Protein AF-A0A5J5PP49-F1 (afdb_monomer_lite)

Structure (mmCIF, N/CA/C/O backbone):
data_AF-A0A5J5PP49-F1
#
_entry.id   AF-A0A5J5PP49-F1
#
loop_
_atom_site.group_PDB
_atom_site.id
_atom_site.type_symbol
_atom_site.label_atom_id
_atom_site.label_alt_id
_atom_site.label_comp_id
_atom_site.label_asym_id
_atom_site.label_entity_id
_atom_site.label_seq_id
_atom_site.pdbx_PDB_ins_code
_atom_site.Cartn_x
_atom_site.Cartn_y
_atom_site.Cartn_z
_atom_site.occupancy
_atom_site.B_iso_or_equiv
_atom_site.auth_seq_id
_atom_site.auth_comp_id
_atom_site.auth_asym_id
_atom_site.auth_atom_id
_atom_site.pdbx_PDB_model_num
ATOM 1 N N . MET A 1 1 ? -26.532 -5.393 22.217 1.00 27.27 1 MET A N 1
ATOM 2 C CA . MET A 1 1 ? -26.581 -4.494 21.044 1.00 27.27 1 MET A CA 1
ATOM 3 C C . MET A 1 1 ? -25.338 -3.624 21.116 1.00 27.27 1 MET A C 1
ATOM 5 O O . MET A 1 1 ? -25.166 -2.950 22.123 1.00 27.27 1 MET A O 1
ATOM 9 N N . ALA A 1 2 ? -24.402 -3.751 20.174 1.00 39.81 2 ALA A N 1
ATOM 10 C CA . ALA A 1 2 ? -23.160 -2.981 20.224 1.00 39.81 2 ALA A CA 1
ATOM 11 C C . ALA A 1 2 ? -23.480 -1.508 19.939 1.00 39.81 2 ALA A C 1
ATOM 13 O O . ALA A 1 2 ? -24.004 -1.188 18.875 1.00 39.81 2 ALA A O 1
ATOM 14 N N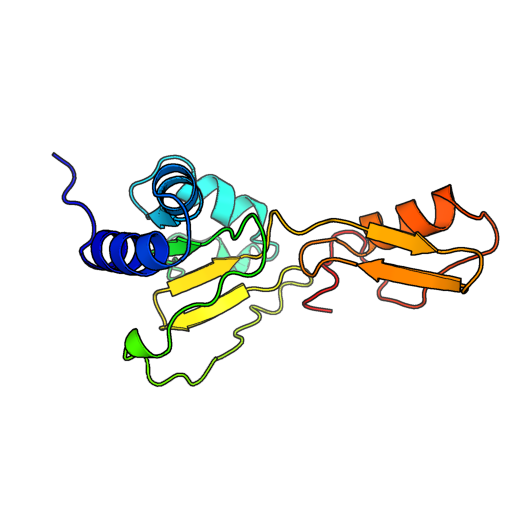 . VAL A 1 3 ? -23.222 -0.633 20.910 1.00 42.22 3 VAL A N 1
ATOM 15 C CA . VAL A 1 3 ? -23.378 0.815 20.748 1.00 42.22 3 VAL A CA 1
ATOM 16 C C . VAL A 1 3 ? -22.365 1.266 19.699 1.00 42.22 3 VAL A C 1
ATOM 18 O O . VAL A 1 3 ? -21.162 1.076 19.874 1.00 42.22 3 VAL A O 1
ATOM 21 N N . SER A 1 4 ? -22.852 1.807 18.583 1.00 57.97 4 SER A N 1
ATOM 22 C CA . SER A 1 4 ? -22.000 2.385 17.547 1.00 57.97 4 SER A CA 1
ATOM 23 C C . SER A 1 4 ? -21.238 3.575 18.123 1.00 57.97 4 SER A C 1
ATOM 25 O O . SER A 1 4 ? -21.850 4.466 18.709 1.00 57.97 4 SER A O 1
ATOM 27 N N . ASP A 1 5 ? -19.917 3.584 17.950 1.00 69.00 5 ASP A N 1
ATOM 28 C CA . ASP A 1 5 ? -19.042 4.659 18.419 1.00 69.00 5 ASP A CA 1
ATOM 29 C C . ASP A 1 5 ? -19.525 6.022 17.869 1.00 69.00 5 ASP A C 1
ATOM 31 O O . ASP A 1 5 ? -19.724 6.143 16.654 1.00 69.00 5 ASP A O 1
ATOM 35 N N . PRO A 1 6 ? -19.725 7.052 18.711 1.00 71.56 6 PRO A N 1
ATOM 36 C CA . PRO A 1 6 ? -20.174 8.371 18.255 1.00 71.56 6 PRO A CA 1
ATOM 37 C C . PRO A 1 6 ? -19.227 8.986 17.210 1.00 71.56 6 PRO A C 1
ATOM 39 O O . PRO A 1 6 ? -19.670 9.685 16.298 1.00 71.56 6 PRO A O 1
ATOM 42 N N . THR A 1 7 ? -17.935 8.654 17.267 1.00 69.56 7 THR A N 1
ATOM 43 C CA . THR A 1 7 ? -16.927 9.062 16.277 1.00 69.56 7 THR A CA 1
ATOM 44 C C . THR A 1 7 ? -17.174 8.403 14.920 1.00 69.56 7 THR A C 1
ATOM 46 O O . THR A 1 7 ? -16.987 9.033 13.880 1.00 69.56 7 THR A O 1
ATOM 49 N N . HIS A 1 8 ? -17.620 7.143 14.908 1.00 76.44 8 HIS A N 1
ATOM 50 C CA . HIS A 1 8 ? -17.940 6.419 13.676 1.00 76.44 8 HIS A CA 1
ATOM 51 C C . HIS A 1 8 ? -19.149 7.037 12.974 1.00 76.44 8 HIS A C 1
ATOM 53 O O . HIS A 1 8 ? -19.111 7.254 11.765 1.00 76.44 8 HIS A O 1
ATOM 59 N N . GLN A 1 9 ? -20.213 7.340 13.722 1.00 78.62 9 GLN A N 1
ATOM 60 C CA . GLN A 1 9 ? -21.411 7.969 13.159 1.00 78.62 9 GLN A CA 1
ATOM 61 C C . GLN A 1 9 ? -21.104 9.353 12.577 1.00 78.62 9 GLN A C 1
ATOM 63 O O . GLN A 1 9 ? -21.523 9.651 11.459 1.00 78.62 9 GLN A O 1
ATOM 68 N N . TYR A 1 10 ? -20.320 10.162 13.292 1.00 75.81 10 TYR A N 1
ATOM 69 C CA . TYR A 1 10 ? -19.930 11.493 12.832 1.00 75.81 10 TYR A CA 1
ATOM 70 C C . TYR A 1 10 ? -19.054 11.445 11.569 1.00 75.81 10 TYR A C 1
ATOM 72 O O . TYR A 1 10 ? -19.315 12.165 10.606 1.00 75.81 10 TYR A O 1
ATOM 80 N N . LEU A 1 11 ? -18.056 10.551 11.521 1.00 73.50 11 LEU A N 1
ATOM 81 C CA . LEU A 1 11 ? -17.226 10.357 10.324 1.00 73.50 11 LEU A CA 1
ATOM 82 C C . LEU A 1 11 ? -18.039 9.876 9.127 1.00 73.50 11 LEU A C 1
ATOM 84 O O . LEU A 1 11 ? -17.838 10.382 8.025 1.00 73.50 11 LEU A O 1
ATOM 88 N N . LEU A 1 12 ? -18.947 8.921 9.338 1.00 79.81 12 LEU A N 1
ATOM 89 C CA . LEU A 1 12 ? -19.825 8.434 8.283 1.00 79.81 12 LEU A CA 1
ATOM 90 C C . LEU A 1 12 ? -20.658 9.589 7.724 1.00 79.81 12 LEU A C 1
ATOM 92 O O . LEU A 1 12 ? -20.658 9.797 6.517 1.00 79.81 12 LEU A O 1
ATOM 96 N N . GLN A 1 13 ? -21.269 10.394 8.594 1.00 80.06 13 GLN A N 1
ATOM 97 C CA . GLN A 1 13 ? -22.050 11.560 8.187 1.00 80.06 13 GLN A CA 1
ATOM 98 C C . GLN A 1 13 ? -21.215 12.562 7.375 1.00 80.06 13 GLN A C 1
ATOM 100 O O . GLN A 1 13 ? -21.657 13.004 6.314 1.00 80.06 13 GLN A O 1
ATOM 105 N N . CYS A 1 14 ? -19.997 12.888 7.818 1.00 72.62 14 CYS A N 1
ATOM 106 C CA . CYS A 1 14 ? -19.101 13.770 7.068 1.00 72.62 14 CYS A CA 1
ATOM 107 C C . CYS A 1 14 ? -18.710 13.185 5.706 1.00 72.62 14 CYS A C 1
ATOM 109 O O . CYS A 1 14 ? -18.701 13.900 4.710 1.00 72.62 14 CYS A O 1
ATOM 111 N N . LEU A 1 15 ? -18.402 11.890 5.641 1.00 73.31 15 LEU A N 1
ATOM 112 C CA . LEU A 1 15 ? -17.989 11.235 4.403 1.00 73.31 15 LEU A CA 1
ATOM 113 C C . LEU A 1 15 ? -19.138 11.119 3.401 1.00 73.31 15 LEU A C 1
ATOM 115 O O . LEU A 1 15 ? -18.923 11.351 2.214 1.00 73.31 15 LEU A O 1
ATOM 119 N N . THR A 1 16 ? -20.365 10.879 3.867 1.00 81.94 16 THR A N 1
ATOM 120 C CA . THR A 1 16 ? -21.553 10.837 2.997 1.00 81.94 16 THR A CA 1
ATOM 121 C C . THR A 1 16 ? -21.882 12.159 2.301 1.00 81.94 16 THR A C 1
ATOM 123 O O . THR A 1 16 ? -22.679 12.169 1.369 1.00 81.94 16 THR A O 1
ATOM 126 N N . GLN A 1 17 ? -21.270 13.273 2.717 1.00 78.88 17 GLN A N 1
ATOM 127 C CA . GLN A 1 17 ? -21.392 14.554 2.009 1.00 78.88 17 GLN A CA 1
ATOM 128 C C . GLN A 1 17 ? -20.571 14.586 0.715 1.00 78.88 17 GLN A C 1
ATOM 130 O O . GLN A 1 17 ? -20.898 15.341 -0.196 1.00 78.88 17 GLN A O 1
ATOM 135 N N . SER A 1 18 ? -19.512 13.777 0.640 1.00 69.56 18 SER A N 1
ATOM 136 C CA . SER A 1 18 ? -18.546 13.788 -0.462 1.00 69.56 18 SER A CA 1
ATOM 137 C C . SER A 1 18 ? -18.586 12.514 -1.304 1.00 69.56 18 SER A C 1
ATOM 139 O O . SER A 1 18 ? -18.201 12.548 -2.470 1.00 69.56 18 SER A O 1
ATOM 141 N N . ILE A 1 19 ? -19.011 11.388 -0.726 1.00 76.12 19 ILE A N 1
ATOM 142 C CA . ILE A 1 19 ? -19.034 10.077 -1.383 1.00 76.12 19 ILE A CA 1
ATOM 143 C C . ILE A 1 19 ? -20.332 9.311 -1.078 1.00 76.12 19 ILE A C 1
ATOM 145 O O . ILE A 1 19 ? -20.947 9.539 -0.035 1.00 76.12 19 ILE A O 1
ATOM 149 N N . PRO A 1 20 ? -20.741 8.373 -1.954 1.00 82.81 20 PRO A N 1
ATOM 150 C CA . PRO A 1 20 ? -21.873 7.481 -1.709 1.00 82.81 20 PRO A CA 1
ATOM 151 C C . PRO A 1 20 ? -21.787 6.738 -0.367 1.00 82.81 20 PRO A C 1
ATOM 153 O O . PRO A 1 20 ? -20.703 6.388 0.105 1.00 82.81 20 PRO A O 1
ATOM 156 N N . THR A 1 21 ? -22.939 6.496 0.262 1.00 82.62 21 THR A N 1
ATOM 157 C CA . THR A 1 21 ? -23.034 5.918 1.614 1.00 82.62 21 THR A CA 1
ATOM 158 C C . THR A 1 21 ? -22.490 4.498 1.716 1.00 82.62 21 THR A C 1
ATOM 160 O O . THR A 1 21 ? -21.861 4.153 2.717 1.00 82.62 21 THR A O 1
ATOM 163 N N . ASP A 1 22 ? -22.688 3.689 0.683 1.00 81.94 22 ASP A N 1
ATOM 164 C CA . ASP A 1 22 ? -22.118 2.350 0.553 1.00 81.94 22 ASP A CA 1
ATOM 165 C C . ASP A 1 22 ? -20.585 2.407 0.610 1.00 81.94 22 ASP A C 1
ATOM 167 O O . ASP A 1 22 ? -19.973 1.746 1.454 1.00 81.94 22 ASP A O 1
ATOM 171 N N . ILE A 1 23 ? -19.973 3.300 -0.174 1.00 76.06 23 ILE A N 1
ATOM 172 C CA . ILE A 1 23 ? -18.522 3.512 -0.177 1.00 76.06 23 ILE A CA 1
ATOM 173 C C . ILE A 1 23 ? -18.066 4.045 1.185 1.00 76.06 23 ILE A C 1
ATOM 175 O O . ILE A 1 23 ? -17.153 3.476 1.785 1.00 76.06 23 ILE A O 1
ATOM 179 N N . ALA A 1 24 ? -18.735 5.067 1.723 1.00 75.81 24 ALA A N 1
ATOM 180 C CA . ALA A 1 24 ? -18.398 5.668 3.014 1.00 75.81 24 ALA A CA 1
ATOM 181 C C . ALA A 1 24 ? -18.413 4.647 4.162 1.00 75.81 24 ALA A C 1
ATOM 183 O O . ALA A 1 24 ? -17.516 4.645 5.002 1.00 75.81 24 ALA A O 1
ATOM 184 N N . SER A 1 25 ? -19.395 3.745 4.182 1.00 80.44 25 SER A N 1
ATOM 185 C CA . SER A 1 25 ? -19.480 2.689 5.195 1.00 80.44 25 SER A CA 1
ATOM 186 C C . SER A 1 25 ? -18.394 1.621 5.034 1.00 80.44 25 SER A C 1
ATOM 188 O O . SER A 1 25 ? -17.903 1.093 6.029 1.00 80.44 25 SER A O 1
ATOM 190 N N . SER A 1 26 ? -17.973 1.338 3.796 1.00 78.88 26 SER A N 1
ATOM 191 C CA . SER A 1 26 ? -16.954 0.324 3.504 1.00 78.88 26 SER A CA 1
ATOM 192 C C . SER A 1 26 ? -15.535 0.762 3.881 1.00 78.88 26 SER A C 1
ATOM 194 O O . SER A 1 26 ? -14.708 -0.074 4.245 1.00 78.88 26 SER A O 1
ATOM 196 N N . ILE A 1 27 ? -15.251 2.069 3.827 1.00 76.38 27 ILE A N 1
ATOM 197 C CA . ILE A 1 27 ? -13.915 2.612 4.106 1.00 76.38 27 ILE A CA 1
ATOM 198 C C . ILE A 1 27 ? -13.665 2.872 5.596 1.00 76.38 27 ILE A C 1
ATOM 200 O O . ILE A 1 27 ? -12.514 3.079 5.976 1.00 76.38 27 ILE A O 1
ATOM 204 N N . ILE A 1 28 ? -14.705 2.883 6.439 1.00 78.00 28 ILE A N 1
ATOM 205 C CA . ILE A 1 28 ? -14.592 3.124 7.883 1.00 78.00 28 ILE A CA 1
ATOM 206 C C . ILE A 1 28 ? -14.607 1.785 8.624 1.00 78.00 28 ILE A C 1
ATOM 208 O O . ILE A 1 28 ? -15.604 1.066 8.653 1.00 78.00 28 ILE A O 1
ATOM 212 N N . ILE A 1 29 ? -13.511 1.466 9.306 1.00 77.56 29 ILE A N 1
ATOM 213 C CA . ILE A 1 29 ? -13.385 0.258 10.120 1.00 77.56 29 ILE A CA 1
ATOM 214 C C . ILE A 1 29 ? -13.289 0.667 11.591 1.00 77.56 29 ILE A C 1
ATOM 216 O O . ILE A 1 29 ? -12.267 1.186 12.047 1.00 77.56 29 ILE A O 1
ATOM 220 N N . SER A 1 30 ? -14.357 0.421 12.352 1.00 79.69 30 SER A N 1
ATOM 221 C CA . SER A 1 30 ? -14.377 0.633 13.802 1.00 79.69 30 SER A CA 1
ATOM 222 C C . SER A 1 30 ? -13.714 -0.523 14.550 1.00 79.69 30 SER A C 1
ATOM 224 O O . SER A 1 30 ? -13.616 -1.641 14.043 1.00 79.69 30 SER A O 1
ATOM 226 N N . LYS A 1 31 ? -13.318 -0.289 15.803 1.00 73.38 31 LYS A N 1
ATOM 227 C CA . LYS A 1 31 ? -12.790 -1.336 16.694 1.00 73.38 31 LYS A CA 1
ATOM 228 C C . LYS A 1 31 ? -13.739 -2.529 16.892 1.00 73.38 31 LYS A C 1
ATOM 230 O O . LYS A 1 31 ? -13.271 -3.634 17.147 1.00 73.38 31 LYS A O 1
ATOM 235 N N . SER A 1 32 ? -15.054 -2.321 16.797 1.00 75.38 32 SER A N 1
ATOM 236 C CA . SER A 1 32 ? -16.049 -3.392 16.940 1.00 75.38 32 SER A CA 1
ATOM 237 C C . SER A 1 32 ? -16.212 -4.242 15.677 1.00 75.38 32 SER A C 1
ATOM 239 O O . SER A 1 32 ? -16.846 -5.293 15.740 1.00 75.38 32 SER A O 1
ATOM 241 N N . ASN A 1 33 ? -15.662 -3.809 14.539 1.00 77.31 33 ASN A N 1
ATOM 242 C CA . ASN A 1 33 ? -15.763 -4.550 13.289 1.00 77.31 33 ASN A CA 1
ATOM 243 C C . ASN A 1 33 ? -14.808 -5.761 13.297 1.00 77.31 33 ASN A C 1
ATOM 245 O O . ASN A 1 33 ? -13.628 -5.602 13.629 1.00 77.31 33 ASN A O 1
ATOM 249 N N . PRO A 1 34 ? -15.258 -6.954 12.852 1.00 78.94 34 PRO A N 1
ATOM 250 C CA . PRO A 1 34 ? -14.414 -8.148 12.759 1.00 78.94 34 PRO A CA 1
ATOM 251 C C . PRO A 1 34 ? -13.053 -7.945 12.057 1.00 78.94 34 PRO A C 1
ATOM 253 O O . PRO A 1 34 ? -12.050 -8.431 12.585 1.00 78.94 34 PRO A O 1
ATOM 256 N N . PRO A 1 35 ? -12.948 -7.209 10.924 1.00 78.25 35 PRO A N 1
ATOM 257 C CA . PRO A 1 35 ? -11.671 -7.036 10.228 1.00 78.25 35 PRO A CA 1
ATOM 258 C C . PRO A 1 35 ? -10.681 -6.082 10.916 1.00 78.25 35 PRO A C 1
ATOM 260 O O . PRO A 1 35 ? -9.535 -5.994 10.478 1.00 78.25 35 PRO A O 1
ATOM 263 N N . HIS A 1 36 ? -11.059 -5.362 11.980 1.00 79.31 36 HIS A N 1
ATOM 264 C CA . HIS A 1 36 ? -10.198 -4.326 12.577 1.00 79.31 36 HIS A CA 1
ATOM 265 C C . HIS A 1 36 ? -8.842 -4.872 13.026 1.00 79.31 36 HIS A C 1
ATOM 267 O O . HIS A 1 36 ? -7.788 -4.350 12.655 1.00 79.31 36 HIS A O 1
ATOM 273 N N . THR A 1 37 ? -8.858 -5.977 13.774 1.00 78.12 37 THR A N 1
ATOM 274 C CA . THR A 1 37 ? -7.627 -6.563 14.317 1.00 78.12 37 THR A CA 1
ATOM 275 C C . THR A 1 37 ? -6.758 -7.175 13.221 1.00 78.12 37 THR A C 1
ATOM 277 O O . THR A 1 37 ? -5.534 -7.045 13.277 1.00 78.12 37 THR A O 1
ATOM 280 N N . SER A 1 38 ? -7.359 -7.829 12.222 1.00 81.75 38 SER A N 1
ATOM 281 C CA . SER A 1 38 ? -6.613 -8.432 11.112 1.00 81.75 38 SER A CA 1
ATOM 282 C C . SER A 1 38 ? -5.964 -7.370 10.233 1.00 81.75 38 SER A C 1
ATOM 284 O O . SER A 1 38 ? -4.778 -7.496 9.937 1.00 81.75 38 SER A O 1
ATOM 286 N N . VAL A 1 39 ? -6.692 -6.301 9.890 1.00 77.50 39 VAL A N 1
ATOM 287 C CA . VAL A 1 39 ? -6.151 -5.167 9.124 1.00 77.50 39 VAL A CA 1
ATOM 288 C C . VAL A 1 39 ? -5.001 -4.535 9.896 1.00 77.50 39 VAL A C 1
ATOM 290 O O . VAL A 1 39 ? -3.893 -4.437 9.381 1.00 77.50 39 VAL A O 1
ATOM 293 N N . LEU A 1 40 ? -5.195 -4.205 11.171 1.00 76.44 40 LEU A N 1
ATOM 294 C CA . LEU A 1 40 ? -4.143 -3.577 11.963 1.00 76.44 40 LEU A CA 1
ATOM 295 C C . LEU A 1 40 ? -2.880 -4.450 12.094 1.00 76.44 40 LEU A C 1
ATOM 297 O O . LEU A 1 40 ? -1.758 -3.948 11.996 1.00 76.44 40 LEU A O 1
ATOM 301 N N . ARG A 1 41 ? -3.039 -5.763 12.297 1.00 76.62 41 ARG A N 1
ATOM 302 C CA . ARG A 1 41 ? -1.906 -6.699 12.394 1.00 76.62 41 ARG A CA 1
ATOM 303 C C . ARG A 1 41 ? -1.186 -6.891 11.068 1.00 76.62 41 ARG A C 1
ATOM 305 O O . ARG A 1 41 ? 0.041 -6.936 11.076 1.00 76.62 41 ARG A O 1
ATOM 312 N N . ALA A 1 42 ? -1.914 -6.970 9.954 1.00 75.12 42 ALA A N 1
ATOM 313 C CA . ALA A 1 42 ? -1.335 -7.179 8.626 1.00 75.12 42 ALA A CA 1
ATOM 314 C C . ALA A 1 42 ? -0.273 -6.124 8.272 1.00 75.12 42 ALA A C 1
ATOM 316 O O . ALA A 1 42 ? 0.673 -6.428 7.541 1.00 75.12 42 ALA A O 1
ATOM 317 N N . TYR A 1 43 ? -0.394 -4.922 8.842 1.00 70.25 43 TYR A N 1
ATOM 318 C CA . TYR A 1 43 ? 0.490 -3.785 8.580 1.00 70.25 43 TYR A CA 1
ATOM 319 C C . TYR A 1 43 ? 1.378 -3.396 9.769 1.00 70.25 43 TYR A C 1
ATOM 321 O O . TYR A 1 43 ? 2.220 -2.508 9.651 1.00 70.25 43 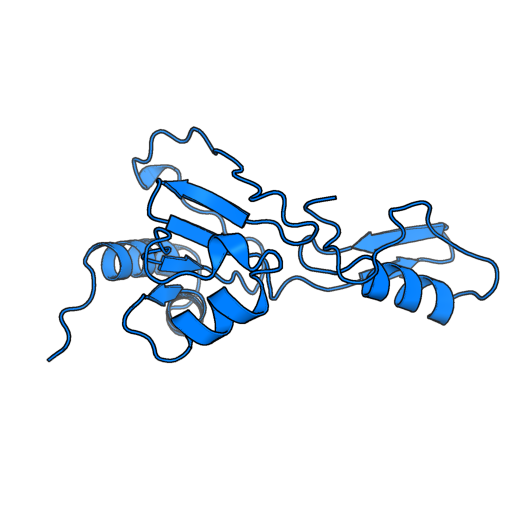TYR A O 1
ATOM 329 N N . THR A 1 44 ? 1.282 -4.109 10.894 1.00 72.88 44 THR A N 1
ATOM 330 C CA . THR A 1 44 ? 2.224 -3.946 12.007 1.00 72.88 44 THR A CA 1
ATOM 331 C C . THR A 1 44 ? 3.514 -4.706 11.693 1.00 72.88 44 THR A C 1
ATOM 333 O O . THR A 1 44 ? 3.603 -5.915 11.900 1.00 72.88 44 THR A O 1
ATOM 336 N N . ARG A 1 45 ? 4.537 -4.008 11.185 1.00 72.38 45 ARG A N 1
ATOM 337 C CA . ARG A 1 45 ? 5.835 -4.628 10.840 1.00 72.38 45 ARG A CA 1
ATOM 338 C C . ARG A 1 45 ? 6.799 -4.761 12.019 1.00 72.38 45 ARG A C 1
ATOM 340 O O . ARG A 1 45 ? 7.753 -5.524 11.934 1.00 72.38 45 ARG A O 1
ATOM 347 N N . ASN A 1 46 ? 6.556 -4.050 13.119 1.00 71.94 46 ASN A N 1
ATOM 348 C CA . ASN A 1 46 ? 7.360 -4.158 14.333 1.00 71.94 46 ASN A CA 1
ATOM 349 C C . ASN A 1 46 ? 6.542 -4.814 15.452 1.00 71.94 46 ASN A C 1
ATOM 351 O O . ASN A 1 46 ? 5.591 -4.226 15.970 1.00 71.94 46 ASN A O 1
ATOM 355 N N . ALA A 1 47 ? 6.941 -6.028 15.839 1.00 77.25 47 ALA A N 1
ATOM 356 C CA . ALA A 1 47 ? 6.267 -6.819 16.865 1.00 77.25 47 ALA A CA 1
ATOM 357 C C . ALA A 1 47 ? 6.196 -6.112 18.232 1.00 77.25 47 ALA A C 1
ATOM 359 O O . ALA A 1 47 ? 5.260 -6.367 18.989 1.00 77.25 47 ALA A O 1
ATOM 360 N N . ARG A 1 48 ? 7.105 -5.163 18.519 1.00 72.56 48 ARG A N 1
ATOM 361 C CA . ARG A 1 48 ? 7.073 -4.334 19.739 1.00 72.56 48 ARG A CA 1
ATOM 362 C C . ARG A 1 48 ? 5.757 -3.566 19.897 1.00 72.56 48 ARG A C 1
ATOM 364 O O . ARG A 1 48 ? 5.335 -3.331 21.023 1.00 72.56 48 ARG A O 1
ATOM 371 N N . PHE A 1 49 ? 5.108 -3.200 18.791 1.00 72.69 49 PHE A N 1
ATOM 372 C CA . PHE A 1 49 ? 3.833 -2.470 18.785 1.00 72.69 49 PHE A CA 1
ATOM 373 C C . PHE A 1 49 ? 2.608 -3.395 18.638 1.00 72.69 49 PHE A C 1
ATOM 375 O O . PHE A 1 49 ? 1.467 -2.934 18.544 1.00 72.69 49 PHE A O 1
ATOM 382 N N . ASN A 1 50 ? 2.816 -4.717 18.631 1.00 73.50 50 ASN A N 1
ATOM 383 C CA . ASN A 1 50 ? 1.750 -5.715 18.540 1.00 73.50 50 ASN A CA 1
ATOM 384 C C . ASN A 1 50 ? 1.422 -6.367 19.895 1.00 73.50 50 ASN A C 1
ATOM 386 O O . ASN A 1 50 ? 1.120 -7.556 19.962 1.00 73.50 50 ASN A O 1
ATOM 390 N N . THR A 1 51 ? 1.473 -5.599 20.983 1.00 76.69 51 THR A N 1
ATOM 391 C CA . THR A 1 51 ? 1.055 -6.064 22.313 1.00 76.69 51 THR A CA 1
ATOM 392 C C . THR A 1 51 ? -0.370 -5.610 22.635 1.00 76.69 51 THR A C 1
ATOM 394 O O . THR A 1 51 ? -0.894 -4.677 22.019 1.00 76.69 51 THR A O 1
ATOM 397 N N . SER A 1 52 ? -1.005 -6.254 23.617 1.00 78.69 52 SER A N 1
ATOM 398 C CA . SER A 1 52 ? -2.302 -5.826 24.165 1.00 78.69 52 SER A CA 1
ATOM 399 C C . SER A 1 52 ? -2.220 -4.491 24.913 1.00 78.69 52 SER A C 1
ATOM 401 O O . SER A 1 52 ? -3.201 -3.756 24.947 1.00 78.69 52 SER A O 1
ATOM 403 N N . SER A 1 53 ? -1.053 -4.169 25.481 1.00 75.19 53 SER A N 1
ATOM 404 C CA . SER A 1 53 ? -0.785 -2.919 26.201 1.00 75.19 53 SER A CA 1
ATOM 405 C C . SER A 1 53 ? -0.516 -1.720 25.288 1.00 75.19 53 SER A C 1
ATOM 407 O O . SER A 1 53 ? -0.590 -0.582 25.744 1.00 75.19 53 SER A O 1
ATOM 409 N N . THR A 1 54 ? -0.200 -1.948 24.008 1.00 70.81 54 THR A N 1
ATOM 410 C CA . THR A 1 54 ? 0.022 -0.861 23.046 1.00 70.81 54 THR A CA 1
ATOM 411 C C . THR A 1 54 ? -1.326 -0.226 22.681 1.00 70.81 54 THR A C 1
ATOM 413 O O . THR A 1 54 ? -2.218 -0.959 22.243 1.00 70.81 54 THR A O 1
ATOM 416 N N . PRO A 1 55 ? -1.494 1.107 22.799 1.00 69.19 55 PRO A N 1
ATOM 417 C CA . PRO A 1 55 ? -2.709 1.792 22.362 1.00 69.19 55 PRO A CA 1
ATOM 418 C C . PRO A 1 55 ? -3.040 1.478 20.898 1.00 69.19 55 PRO A C 1
ATOM 420 O O . PRO A 1 55 ? -2.170 1.513 20.028 1.00 69.19 55 PRO A O 1
ATOM 423 N N . LYS A 1 56 ? -4.306 1.145 20.627 1.00 69.81 56 LYS A N 1
ATOM 424 C CA . LYS A 1 56 ? -4.805 0.766 19.297 1.00 69.81 56 LYS A CA 1
ATOM 425 C C . LYS A 1 56 ? -5.729 1.867 18.754 1.00 69.81 56 LYS A C 1
ATOM 427 O O . LYS A 1 56 ? -6.456 2.465 19.549 1.00 69.81 56 LYS A O 1
ATOM 432 N N . PRO A 1 57 ? -5.753 2.100 17.429 1.00 68.44 57 PRO A N 1
ATOM 433 C CA . PRO A 1 57 ? -6.683 3.034 16.802 1.00 68.44 57 PRO A CA 1
ATOM 434 C C . PRO A 1 57 ? -8.135 2.689 17.127 1.00 68.44 57 PRO A C 1
ATOM 436 O O . PRO A 1 57 ? -8.525 1.518 17.079 1.00 68.44 57 PRO A O 1
ATOM 439 N N . VAL A 1 58 ? -8.940 3.718 17.388 1.00 67.94 58 VAL A N 1
ATOM 440 C CA . VAL A 1 58 ? -10.391 3.573 17.566 1.00 67.94 58 VAL A CA 1
ATOM 441 C C . VAL A 1 58 ? -11.064 3.382 16.205 1.00 67.94 58 VAL A C 1
ATOM 443 O O . VAL A 1 58 ? -11.963 2.549 16.072 1.00 67.94 58 VAL A O 1
ATOM 446 N N . ILE A 1 59 ? -10.566 4.085 15.180 1.00 69.12 59 ILE A N 1
ATOM 447 C CA . ILE A 1 59 ? -11.065 4.020 13.803 1.00 69.12 59 ILE A CA 1
ATOM 448 C C . ILE A 1 59 ? -9.898 3.933 12.820 1.00 69.12 59 ILE A C 1
ATOM 450 O O . ILE A 1 59 ? -8.911 4.662 12.949 1.00 69.12 59 ILE A O 1
ATOM 454 N N . ILE A 1 60 ? -10.043 3.037 11.845 1.00 70.44 60 ILE A N 1
ATOM 455 C CA . ILE A 1 60 ? -9.167 2.880 10.684 1.00 70.44 60 ILE A CA 1
ATOM 456 C C . ILE A 1 60 ? -9.949 3.329 9.445 1.00 70.44 60 ILE A C 1
ATOM 458 O O . ILE A 1 60 ? -11.058 2.850 9.223 1.00 70.44 60 ILE A O 1
ATOM 462 N N . ILE A 1 61 ? -9.377 4.227 8.642 1.00 69.81 61 ILE A N 1
ATOM 463 C CA . ILE A 1 61 ? -9.947 4.648 7.353 1.00 69.81 61 ILE A CA 1
ATOM 464 C C . ILE A 1 61 ? -9.110 4.059 6.216 1.00 69.81 61 ILE A C 1
ATOM 466 O O . ILE A 1 61 ? -7.900 4.273 6.192 1.00 69.81 61 ILE A O 1
ATOM 470 N N . THR A 1 62 ? -9.729 3.354 5.269 1.00 70.56 62 THR A N 1
ATOM 471 C CA . THR A 1 62 ? -9.064 2.813 4.070 1.00 70.56 62 THR A CA 1
ATOM 472 C C . THR A 1 62 ? -9.618 3.472 2.804 1.00 70.56 62 THR A C 1
ATOM 474 O O . THR A 1 62 ? -10.585 2.963 2.238 1.00 70.56 62 THR A O 1
ATOM 477 N N . PRO A 1 63 ? -9.068 4.616 2.356 1.00 65.56 63 PRO A N 1
ATOM 478 C CA . PRO A 1 63 ? -9.651 5.392 1.268 1.00 65.56 63 PRO A CA 1
ATOM 479 C C . PRO A 1 63 ? -9.620 4.625 -0.061 1.00 65.56 63 PRO A C 1
ATOM 481 O O . PRO A 1 63 ? -8.555 4.204 -0.516 1.00 65.56 63 PRO A O 1
ATOM 484 N N . PHE A 1 64 ? -10.794 4.477 -0.680 1.00 62.41 64 PHE A N 1
ATOM 485 C CA . PHE A 1 64 ? -10.978 4.053 -2.068 1.00 62.41 64 PHE A CA 1
ATOM 486 C C . PHE A 1 64 ? -12.390 4.447 -2.553 1.00 62.41 64 PHE A C 1
ATOM 488 O O . PHE A 1 64 ? -13.347 4.099 -1.860 1.00 62.41 64 PHE A O 1
ATOM 495 N N . PRO A 1 65 ? -12.558 5.125 -3.709 1.00 57.69 65 PRO A N 1
ATOM 496 C CA . PRO A 1 65 ? -11.530 5.682 -4.599 1.00 57.69 65 PRO A CA 1
ATOM 497 C C . PRO A 1 65 ? -10.938 7.016 -4.079 1.00 57.69 65 PRO A C 1
ATOM 499 O O . PRO A 1 65 ? -11.540 7.671 -3.226 1.00 57.69 65 PRO A O 1
ATOM 502 N N . PRO A 1 66 ? -9.748 7.433 -4.552 1.00 57.97 66 PRO A N 1
ATOM 503 C CA . PRO A 1 66 ? -9.188 8.750 -4.250 1.00 57.97 66 PRO A CA 1
ATOM 504 C C . PRO A 1 66 ? -9.882 9.858 -5.073 1.00 57.97 66 PRO A C 1
ATOM 506 O O . PRO A 1 66 ? -10.385 9.570 -6.160 1.00 57.97 66 PRO A O 1
ATOM 509 N N . PRO A 1 67 ? -9.848 11.133 -4.630 1.00 52.41 67 PRO A N 1
ATOM 510 C CA . PRO A 1 67 ? -9.285 11.649 -3.377 1.00 52.41 67 PRO A CA 1
ATOM 511 C C . PRO A 1 67 ? -10.305 11.695 -2.221 1.00 52.41 67 PRO A C 1
ATOM 513 O O . PRO A 1 67 ? -11.414 12.202 -2.370 1.00 52.41 67 PRO A O 1
ATOM 516 N N . LEU A 1 68 ? -9.900 11.245 -1.025 1.00 54.31 68 LEU A N 1
ATOM 517 C CA . LEU A 1 68 ? -10.689 11.432 0.197 1.00 54.31 68 LEU A CA 1
ATOM 518 C C . LEU A 1 68 ? -10.316 12.769 0.851 1.00 54.31 68 LEU A C 1
ATOM 520 O O . LEU A 1 68 ? -9.346 12.858 1.605 1.00 54.31 68 LEU A O 1
ATOM 524 N N . PHE A 1 69 ? -11.080 13.820 0.564 1.00 50.50 69 PHE A N 1
ATOM 525 C CA . PHE A 1 69 ? -10.961 15.088 1.280 1.00 50.50 69 PHE A CA 1
ATOM 526 C C . PHE A 1 69 ? -11.660 14.975 2.634 1.00 50.50 69 PHE A C 1
ATOM 528 O O . PHE A 1 69 ? -12.886 14.919 2.705 1.00 50.50 69 PHE A O 1
ATOM 535 N N . VAL A 1 70 ? -10.884 14.950 3.719 1.00 51.38 70 VAL A N 1
ATOM 536 C CA . VAL A 1 70 ? -11.438 15.090 5.070 1.00 51.38 70 VAL A CA 1
ATOM 537 C C . VAL A 1 70 ? -11.734 16.578 5.306 1.00 51.38 70 VAL A C 1
ATOM 539 O O . VAL A 1 70 ? -10.806 17.391 5.232 1.00 51.38 70 VAL A O 1
ATOM 542 N N . PRO A 1 71 ? -12.992 16.975 5.570 1.00 43.59 71 PRO A N 1
ATOM 543 C CA . PRO A 1 71 ? -13.339 18.375 5.783 1.00 43.59 71 PRO A CA 1
ATOM 544 C C . PRO A 1 71 ? -12.602 18.973 6.990 1.00 43.59 71 PRO A C 1
ATOM 546 O O . PRO A 1 71 ? -12.544 18.364 8.057 1.00 43.59 71 PRO A O 1
ATOM 549 N N . LYS A 1 72 ? -12.113 20.217 6.864 1.00 44.41 72 LYS A N 1
ATOM 550 C CA . LYS A 1 72 ? -11.551 20.997 7.992 1.00 44.41 72 LYS A CA 1
ATOM 551 C C . LYS A 1 72 ? -12.539 21.168 9.158 1.00 44.41 72 LYS A C 1
ATOM 553 O O . LYS A 1 72 ? -12.116 21.430 10.279 1.00 44.41 72 LYS A O 1
ATOM 558 N N . SER A 1 73 ? -13.841 21.013 8.904 1.00 43.72 73 SER A N 1
ATOM 559 C CA . SER A 1 73 ? -14.917 21.104 9.900 1.00 43.72 73 SER A CA 1
ATOM 560 C C . SER A 1 73 ? -14.885 20.004 10.960 1.00 43.72 73 SER A C 1
ATOM 562 O O . SER A 1 73 ? -15.605 20.118 11.946 1.00 43.72 73 SER A O 1
ATOM 564 N N . LEU A 1 74 ? -14.024 18.987 10.817 1.00 51.47 74 LEU A N 1
ATOM 565 C CA . LEU A 1 74 ? -13.806 17.969 11.845 1.00 51.47 74 LEU A CA 1
ATOM 566 C C . LEU A 1 74 ? -13.259 18.538 13.172 1.00 51.47 74 LEU A C 1
ATOM 568 O O . LEU A 1 74 ? -13.087 17.779 14.119 1.00 51.47 74 LEU A O 1
ATOM 572 N N . GLY A 1 75 ? -12.964 19.845 13.261 1.00 38.53 75 GLY A N 1
ATOM 573 C CA . GLY A 1 75 ? -12.634 20.547 14.512 1.00 38.53 75 GLY A CA 1
ATOM 574 C C . GLY A 1 75 ? -11.338 20.080 15.177 1.00 38.53 75 GLY A C 1
ATOM 575 O O . GLY A 1 75 ? -10.917 20.620 16.198 1.00 38.53 75 GLY A O 1
ATOM 576 N N . PHE A 1 76 ? -10.674 19.085 14.595 1.00 47.78 76 PHE A N 1
ATOM 577 C CA . PHE A 1 76 ? -9.356 18.660 14.995 1.00 47.78 76 PHE A CA 1
ATOM 578 C C . PHE A 1 76 ? -8.410 19.805 14.675 1.00 47.78 76 PHE A C 1
ATOM 580 O O . PHE A 1 76 ? -8.277 20.190 13.516 1.00 47.78 76 PHE A O 1
ATOM 587 N N . ASN A 1 77 ? -7.775 20.358 15.714 1.00 36.19 77 ASN A N 1
ATOM 588 C CA . ASN A 1 77 ? -6.603 21.210 15.570 1.00 36.19 77 ASN A CA 1
ATOM 589 C C . ASN A 1 77 ? -5.628 20.443 14.689 1.00 36.19 77 ASN A C 1
ATOM 591 O O . ASN A 1 77 ? -4.936 19.543 15.164 1.00 36.19 77 ASN A O 1
ATOM 595 N N . SER A 1 78 ? -5.642 20.743 13.394 1.00 39.41 78 SER A N 1
ATOM 596 C CA . SER A 1 78 ? -4.975 19.971 12.363 1.00 39.41 78 SER A CA 1
ATOM 597 C C . SER A 1 78 ? -3.492 20.302 12.388 1.00 39.41 78 SER A C 1
ATOM 599 O O . SER A 1 78 ? -2.919 20.768 11.407 1.00 39.41 78 SER A O 1
ATOM 601 N N . LYS A 1 79 ? -2.834 20.022 13.515 1.00 33.75 79 LYS A N 1
ATOM 602 C CA . LYS A 1 79 ? -1.520 19.416 13.429 1.00 33.75 79 LYS A CA 1
ATOM 603 C C . LYS A 1 79 ? -1.801 18.063 12.800 1.00 33.75 79 LYS A C 1
ATOM 605 O O . LYS A 1 79 ? -2.148 17.112 13.492 1.00 33.75 79 LYS A O 1
ATOM 610 N N . PHE A 1 80 ? -1.739 18.023 11.470 1.00 38.94 80 PHE A N 1
ATOM 611 C CA . PHE A 1 80 ? -1.509 16.788 10.742 1.00 38.94 80 PHE A CA 1
ATOM 612 C C . PHE A 1 80 ? -0.177 16.279 11.281 1.00 38.94 80 PHE A C 1
ATOM 614 O O . PHE A 1 80 ? 0.897 16.624 10.793 1.00 38.94 80 PHE A O 1
ATOM 621 N N . VAL A 1 81 ? -0.227 15.552 12.390 1.00 33.59 81 VAL A N 1
ATOM 622 C CA . VAL A 1 81 ? 0.918 14.785 12.814 1.00 33.59 81 VAL A CA 1
ATOM 623 C C . VAL A 1 81 ? 0.851 13.615 11.860 1.00 33.59 81 VAL A C 1
ATOM 625 O O . VAL A 1 81 ? 0.098 12.664 12.054 1.00 33.59 81 VAL A O 1
ATOM 628 N N . ALA A 1 82 ? 1.598 13.718 10.764 1.00 35.53 82 ALA A N 1
ATOM 629 C CA . ALA A 1 82 ? 2.057 12.539 10.066 1.00 35.53 82 ALA A CA 1
ATOM 630 C C . ALA A 1 82 ? 2.909 11.764 11.077 1.00 35.53 82 ALA A C 1
ATOM 632 O O . ALA A 1 82 ? 4.134 11.811 11.071 1.00 35.53 82 ALA A O 1
ATOM 633 N N . ALA A 1 83 ? 2.251 11.077 12.010 1.00 33.78 83 ALA A N 1
ATOM 634 C CA . ALA A 1 83 ? 2.844 9.972 12.707 1.00 33.78 83 ALA A CA 1
ATOM 635 C C . ALA A 1 83 ? 2.865 8.858 11.669 1.00 33.78 83 ALA A C 1
ATOM 637 O O . ALA A 1 83 ? 2.081 7.911 11.718 1.00 33.78 83 ALA A O 1
ATOM 638 N N . ALA A 1 84 ? 3.805 8.982 10.729 1.00 37.59 84 ALA A N 1
ATOM 639 C CA . ALA A 1 84 ? 4.505 7.813 10.276 1.00 37.59 84 ALA A CA 1
ATOM 640 C C . ALA A 1 84 ? 4.968 7.141 11.570 1.00 37.59 84 ALA A C 1
ATOM 642 O O . ALA A 1 84 ? 5.967 7.531 12.176 1.00 37.59 84 ALA A O 1
ATOM 643 N N . MET A 1 85 ? 4.223 6.143 12.053 1.00 37.91 85 MET A N 1
ATOM 644 C CA . MET A 1 85 ? 4.927 5.060 12.703 1.00 37.91 85 MET A CA 1
ATOM 645 C C . MET A 1 85 ? 5.876 4.599 11.611 1.00 37.91 85 MET A C 1
ATOM 647 O O . MET A 1 85 ? 5.448 4.014 10.618 1.00 37.91 85 MET A O 1
ATOM 651 N N . ILE A 1 86 ? 7.139 5.015 11.738 1.00 41.94 86 ILE A N 1
ATOM 652 C CA . ILE A 1 86 ? 8.252 4.599 10.898 1.00 41.94 86 ILE A CA 1
ATOM 653 C C . ILE A 1 86 ? 8.402 3.102 11.150 1.00 41.94 86 ILE A C 1
ATOM 655 O O . ILE A 1 86 ? 9.253 2.617 11.888 1.00 41.94 86 ILE A O 1
ATOM 659 N N . THR A 1 87 ? 7.501 2.341 10.562 1.00 41.06 87 THR A N 1
ATOM 660 C CA . THR A 1 87 ? 7.611 0.914 10.364 1.00 41.06 87 THR A CA 1
ATOM 661 C C . THR A 1 87 ? 7.589 0.712 8.871 1.00 41.06 87 THR A C 1
ATOM 663 O O . THR A 1 87 ? 6.725 0.020 8.347 1.00 41.06 87 THR A O 1
ATOM 666 N N . LYS A 1 88 ? 8.543 1.398 8.220 1.00 46.38 88 LYS A N 1
ATOM 667 C CA . LYS A 1 88 ? 9.085 1.111 6.897 1.00 46.38 88 LYS A CA 1
ATOM 668 C C . LYS A 1 88 ? 8.016 0.541 5.971 1.00 46.38 88 LYS A C 1
ATOM 670 O O . LYS A 1 88 ? 8.084 -0.638 5.625 1.00 46.38 88 LYS A O 1
ATOM 675 N N . GLY A 1 89 ? 7.018 1.363 5.632 1.00 44.09 89 GLY A N 1
ATOM 676 C CA . GLY A 1 89 ? 6.262 1.067 4.434 1.00 44.09 89 GLY A CA 1
ATOM 677 C C . GLY A 1 89 ? 4.761 1.248 4.337 1.00 44.09 89 GLY A C 1
ATOM 678 O O . GLY A 1 89 ? 4.201 0.551 3.509 1.00 44.09 89 GLY A O 1
ATOM 679 N N . TYR A 1 90 ? 4.095 2.116 5.091 1.00 46.88 90 TYR A N 1
ATOM 680 C CA . TYR A 1 90 ? 2.745 2.567 4.718 1.00 46.88 90 TYR A CA 1
ATOM 681 C C . TYR A 1 90 ? 2.539 3.994 5.228 1.00 46.88 90 TYR A C 1
ATOM 683 O O . TYR A 1 90 ? 2.985 4.322 6.329 1.00 46.88 90 TYR A O 1
ATOM 691 N N . LEU A 1 91 ? 1.854 4.836 4.447 1.00 42.81 91 LEU A N 1
ATOM 692 C CA . LEU A 1 91 ? 1.374 6.133 4.928 1.00 42.81 91 LEU A CA 1
ATOM 693 C C . LEU A 1 91 ? 0.247 5.908 5.932 1.00 42.81 91 LEU A C 1
ATOM 695 O O . LEU A 1 91 ? -0.855 5.487 5.571 1.00 42.81 91 LEU A O 1
ATOM 699 N N . MET A 1 92 ? 0.553 6.190 7.194 1.00 46.66 92 MET A N 1
ATOM 700 C CA . MET A 1 92 ? -0.417 6.281 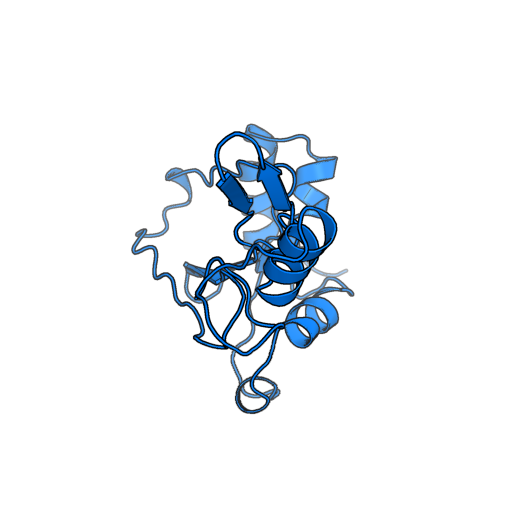8.275 1.00 46.66 92 MET A CA 1
ATOM 701 C C . MET A 1 92 ? -0.546 7.751 8.667 1.00 46.66 92 MET A C 1
ATOM 703 O O . MET A 1 92 ? 0.431 8.375 9.081 1.00 46.66 92 MET A O 1
ATOM 707 N N . PHE A 1 93 ? -1.746 8.312 8.533 1.00 45.44 93 PHE A N 1
ATOM 708 C CA . PHE A 1 93 ? -2.028 9.661 9.020 1.00 45.44 93 PHE A CA 1
ATOM 709 C C . PHE A 1 93 ? -2.716 9.574 10.376 1.00 45.44 93 PHE A C 1
ATOM 711 O O . PHE A 1 93 ? -3.764 8.935 10.500 1.00 45.44 93 PHE A O 1
ATOM 718 N N . LEU A 1 94 ? -2.137 10.237 11.378 1.00 44.94 94 LEU A N 1
ATOM 719 C CA . LEU A 1 94 ? -2.771 10.446 12.671 1.00 44.94 94 LEU A CA 1
ATOM 720 C C . LEU A 1 94 ? -3.502 11.790 12.618 1.00 44.94 94 LEU A C 1
ATOM 722 O O . LEU A 1 94 ? -2.895 12.854 12.718 1.00 44.94 94 LEU A O 1
ATOM 726 N N . ILE A 1 95 ? -4.817 11.742 12.425 1.00 49.81 95 ILE A N 1
ATOM 727 C CA . ILE A 1 95 ? -5.654 12.954 12.376 1.00 49.81 95 ILE A CA 1
ATOM 728 C C . ILE A 1 95 ? -5.939 13.449 13.813 1.00 49.81 95 ILE A C 1
ATOM 730 O O . ILE A 1 95 ? -6.159 14.634 14.048 1.00 49.81 95 ILE A O 1
ATOM 734 N N . ASN A 1 96 ? -5.887 12.532 14.787 1.00 51.50 96 ASN A N 1
ATOM 735 C CA . ASN A 1 96 ? -6.066 12.714 16.232 1.00 51.50 96 ASN A CA 1
ATOM 736 C C . ASN A 1 96 ? -5.431 11.481 16.929 1.00 51.50 96 ASN A C 1
ATOM 738 O O . ASN A 1 96 ? -5.408 10.430 16.285 1.00 51.50 96 ASN A O 1
ATOM 742 N N . PRO A 1 97 ? -4.946 11.523 18.192 1.00 52.19 97 PRO A N 1
ATOM 743 C CA . PRO A 1 97 ? -4.436 10.345 18.923 1.00 52.19 97 PRO A CA 1
ATOM 744 C C . PRO A 1 97 ? -5.271 9.052 18.818 1.00 52.19 97 PRO A C 1
ATOM 746 O O . PRO A 1 97 ? -4.740 7.971 19.066 1.00 52.19 97 PRO A O 1
ATOM 749 N N . PHE A 1 98 ? -6.542 9.134 18.417 1.00 53.03 98 PHE A N 1
ATOM 750 C CA . PHE A 1 98 ? -7.453 7.995 18.284 1.00 53.03 98 PHE A CA 1
ATOM 751 C C . PHE A 1 98 ? -7.878 7.639 16.845 1.00 53.03 98 PHE A C 1
ATOM 753 O O . PHE A 1 98 ? -8.557 6.625 16.655 1.00 53.03 98 PHE A O 1
ATOM 760 N N . LEU A 1 99 ? -7.482 8.421 15.833 1.00 53.69 99 LEU A N 1
ATOM 761 C CA . LEU A 1 99 ? -8.030 8.364 14.470 1.00 53.69 99 LEU A CA 1
ATOM 762 C C . LEU A 1 99 ? -6.908 8.173 13.442 1.00 53.69 99 LEU A C 1
ATOM 764 O O . LEU A 1 99 ? -6.040 9.038 13.290 1.00 53.69 99 LEU A O 1
ATOM 768 N N . PHE A 1 100 ? -6.931 7.028 12.755 1.00 57.91 100 PHE A N 1
ATOM 769 C CA . PHE A 1 100 ? -5.874 6.597 11.843 1.00 57.91 100 PHE A CA 1
ATOM 770 C C . PHE A 1 100 ? -6.420 6.392 10.427 1.00 57.91 100 PHE A C 1
ATOM 772 O O . PHE A 1 100 ? -7.384 5.655 10.225 1.00 57.91 100 PHE A O 1
ATOM 779 N N . SER A 1 101 ? -5.778 7.006 9.434 1.00 56.75 101 SER A N 1
ATOM 780 C CA . SER A 1 101 ? -6.042 6.743 8.012 1.00 56.75 101 SER A CA 1
ATOM 781 C C . SER A 1 101 ? -4.896 5.939 7.408 1.00 56.75 101 SER A C 1
ATOM 783 O O . SER A 1 101 ? -3.733 6.273 7.637 1.00 56.75 101 SER A O 1
ATOM 785 N N . ILE A 1 102 ? -5.221 4.879 6.666 1.00 60.88 102 ILE A N 1
ATOM 786 C CA . ILE A 1 102 ? -4.268 3.964 6.039 1.00 60.88 102 ILE A CA 1
ATOM 787 C C . ILE A 1 102 ? -4.600 3.846 4.548 1.00 60.88 102 ILE A C 1
ATOM 789 O O . ILE A 1 102 ? -5.613 3.256 4.179 1.00 60.88 102 ILE A O 1
ATOM 793 N N . CYS A 1 103 ? -3.731 4.357 3.674 1.00 61.62 103 CYS A N 1
ATOM 794 C CA . CYS A 1 103 ? -3.912 4.336 2.214 1.00 61.62 103 CYS A CA 1
ATOM 795 C C . CYS A 1 103 ? -3.638 2.950 1.593 1.00 61.62 103 CYS A C 1
ATOM 797 O O . CYS A 1 103 ? -2.778 2.810 0.733 1.00 61.62 103 CYS A O 1
ATOM 799 N N . LEU A 1 104 ? -4.338 1.908 2.044 1.00 64.50 104 LEU A N 1
ATOM 800 C CA . LEU A 1 104 ? -4.051 0.510 1.682 1.00 64.50 104 LEU A CA 1
ATOM 801 C C . LEU A 1 104 ? -4.496 0.108 0.280 1.00 64.50 104 LEU A C 1
ATOM 803 O O . LEU A 1 104 ? -3.905 -0.787 -0.312 1.00 64.50 104 LEU A O 1
ATOM 807 N N . ASN A 1 105 ? -5.548 0.740 -0.229 1.00 68.75 105 ASN A N 1
ATOM 808 C CA . ASN A 1 105 ? -6.183 0.345 -1.486 1.00 68.75 105 ASN A CA 1
ATOM 809 C C . ASN A 1 105 ? -5.684 1.170 -2.682 1.00 68.75 105 ASN A C 1
ATOM 811 O O . ASN A 1 105 ? -6.069 0.909 -3.816 1.00 68.75 105 ASN A O 1
ATOM 815 N N . LEU A 1 106 ? -4.807 2.145 -2.431 1.00 76.31 106 LEU A N 1
ATOM 816 C CA . LEU A 1 106 ? -4.151 2.961 -3.447 1.00 76.31 106 LEU A CA 1
ATOM 817 C C . LEU A 1 106 ? -2.768 2.358 -3.700 1.00 76.31 106 LEU A C 1
ATOM 819 O O . LEU A 1 106 ? -1.805 2.711 -3.021 1.00 76.31 106 LEU A O 1
ATOM 823 N N . ARG A 1 107 ? -2.687 1.371 -4.595 1.00 83.88 107 ARG A N 1
ATOM 824 C CA . ARG A 1 107 ? -1.448 0.620 -4.891 1.00 83.88 107 ARG A CA 1
ATOM 825 C C . ARG A 1 107 ? -1.138 0.546 -6.386 1.00 83.88 107 ARG A C 1
ATOM 827 O O . ARG A 1 107 ? -0.388 -0.330 -6.813 1.00 83.88 107 ARG A O 1
ATOM 834 N N . SER A 1 108 ? -1.745 1.414 -7.189 1.00 88.94 108 SER A N 1
ATOM 835 C CA . SER A 1 108 ? -1.500 1.448 -8.625 1.00 88.94 108 SER A CA 1
ATOM 836 C C . SER A 1 108 ? -0.056 1.851 -8.919 1.00 88.94 108 SER A C 1
ATOM 838 O O . SER A 1 108 ? 0.500 2.743 -8.276 1.00 88.94 108 SER A O 1
ATOM 840 N N . VAL A 1 109 ? 0.545 1.189 -9.905 1.00 93.25 109 VAL A N 1
ATOM 841 C CA . VAL A 1 109 ? 1.861 1.534 -10.444 1.00 93.25 109 VAL A CA 1
ATOM 842 C C . VAL A 1 109 ? 1.744 1.564 -11.959 1.00 93.25 109 VAL A C 1
ATOM 844 O O . VAL A 1 109 ? 1.507 0.533 -12.587 1.00 93.25 109 VAL A O 1
ATOM 847 N N . SER A 1 110 ? 1.917 2.743 -12.544 1.00 95.00 110 SER A N 1
ATOM 848 C CA . SER A 1 110 ? 1.875 2.954 -13.988 1.00 95.00 110 SER A CA 1
ATOM 849 C C . SER A 1 110 ? 3.234 3.434 -14.468 1.00 95.00 110 SER A C 1
ATOM 851 O O . SER A 1 110 ? 3.678 4.512 -14.082 1.00 95.00 110 SER A O 1
ATOM 853 N N . VAL A 1 111 ? 3.889 2.645 -15.316 1.00 95.94 111 VAL A N 1
ATOM 854 C CA . VAL A 1 111 ? 5.210 2.961 -15.871 1.00 95.94 111 VAL A CA 1
ATOM 855 C C . VAL A 1 111 ? 5.040 3.426 -17.310 1.00 95.94 111 VAL A C 1
ATOM 857 O O . VAL A 1 111 ? 4.457 2.716 -18.128 1.00 95.94 111 VAL A O 1
ATOM 860 N N . ASN A 1 112 ? 5.561 4.607 -17.617 1.00 95.88 112 ASN A N 1
ATOM 861 C CA . ASN A 1 112 ? 5.644 5.134 -18.967 1.00 95.88 112 ASN A CA 1
ATOM 862 C C . ASN A 1 112 ? 7.095 5.036 -19.444 1.00 95.88 112 ASN A C 1
ATOM 864 O O . ASN A 1 112 ? 7.960 5.787 -19.003 1.00 95.88 112 ASN A O 1
ATOM 868 N N . MET A 1 113 ? 7.344 4.097 -20.356 1.00 94.88 113 MET A N 1
ATOM 869 C CA . MET A 1 113 ? 8.683 3.857 -20.895 1.00 94.88 113 MET A CA 1
ATOM 870 C C . MET A 1 113 ? 9.121 4.886 -21.940 1.00 94.88 113 MET A C 1
ATOM 872 O O . MET A 1 113 ? 10.316 5.002 -22.170 1.00 94.88 113 MET A O 1
ATOM 876 N N . ALA A 1 114 ? 8.194 5.609 -22.577 1.00 95.69 114 ALA A N 1
ATOM 877 C CA . ALA A 1 114 ? 8.553 6.648 -23.544 1.00 95.69 114 ALA A CA 1
ATOM 878 C C . ALA A 1 114 ? 9.165 7.866 -22.840 1.00 95.69 114 ALA A C 1
ATOM 880 O O . ALA A 1 114 ? 10.139 8.432 -23.325 1.00 95.69 114 ALA A O 1
ATOM 881 N N . ASP A 1 115 ? 8.617 8.204 -21.672 1.00 96.50 115 ASP A N 1
ATOM 882 C CA . ASP A 1 115 ? 9.066 9.336 -20.858 1.00 96.50 115 ASP A CA 1
ATOM 883 C C . ASP A 1 115 ? 10.013 8.913 -19.719 1.00 96.50 115 ASP A C 1
ATOM 885 O O . ASP A 1 115 ? 10.423 9.753 -18.927 1.00 96.50 115 ASP A O 1
ATOM 889 N N . GLU A 1 116 ? 10.314 7.615 -19.589 1.00 94.94 116 GLU A N 1
ATOM 890 C CA . GLU A 1 116 ? 11.089 7.026 -18.482 1.00 94.94 116 GLU A CA 1
ATOM 891 C C . GLU A 1 116 ? 10.569 7.418 -17.080 1.00 94.94 116 GLU A C 1
ATOM 893 O O . GLU A 1 116 ? 11.328 7.588 -16.123 1.00 94.94 116 GLU A O 1
ATOM 898 N N . THR A 1 117 ? 9.247 7.540 -16.929 1.00 96.06 117 THR A N 1
ATOM 899 C CA . THR A 1 117 ? 8.591 7.942 -15.672 1.00 96.06 117 THR A CA 1
ATOM 900 C C . THR A 1 117 ? 7.693 6.846 -15.107 1.00 96.06 117 THR A C 1
ATOM 902 O O . T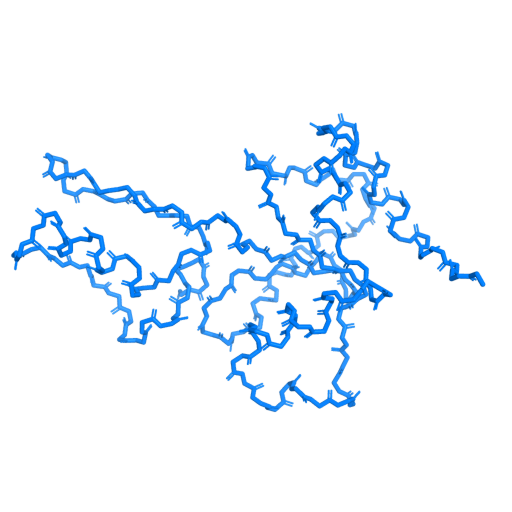HR A 1 117 ? 7.237 5.946 -15.814 1.00 96.06 117 THR A O 1
ATOM 905 N N . ALA A 1 118 ? 7.405 6.920 -13.806 1.00 94.88 118 ALA A N 1
ATOM 906 C CA . ALA A 1 118 ? 6.425 6.058 -13.156 1.00 94.88 118 ALA A CA 1
ATOM 907 C C . ALA A 1 118 ? 5.525 6.863 -12.212 1.00 94.88 118 ALA A C 1
ATOM 909 O O . ALA A 1 118 ? 6.009 7.637 -11.388 1.00 94.88 118 ALA A O 1
ATOM 910 N N . TRP A 1 119 ? 4.217 6.641 -12.312 1.00 94.19 119 TRP A N 1
ATOM 911 C CA . TRP A 1 119 ? 3.225 7.105 -11.346 1.00 94.19 119 TRP A CA 1
ATOM 912 C C . TRP A 1 119 ? 2.929 5.980 -10.367 1.00 94.19 119 TRP A C 1
ATOM 914 O O . TRP A 1 119 ? 2.601 4.864 -10.774 1.00 94.19 119 TRP A O 1
ATOM 924 N N . VAL A 1 120 ? 3.075 6.272 -9.080 1.00 89.94 120 VAL A N 1
ATOM 925 C CA . VAL A 1 120 ? 3.054 5.268 -8.018 1.00 89.94 120 VAL A CA 1
ATOM 926 C C . VAL A 1 120 ? 2.150 5.759 -6.904 1.00 89.94 120 VAL A C 1
ATOM 928 O O . VAL A 1 120 ? 2.386 6.824 -6.332 1.00 89.94 120 VAL A O 1
ATOM 931 N N . ASP A 1 121 ? 1.121 4.984 -6.586 1.00 84.81 121 ASP A N 1
ATOM 932 C CA . ASP A 1 121 ? 0.255 5.315 -5.468 1.00 84.81 121 ASP A CA 1
ATOM 933 C C . ASP A 1 121 ? 0.984 5.139 -4.132 1.00 84.81 121 ASP A C 1
ATOM 935 O O . ASP A 1 121 ? 1.794 4.233 -3.923 1.00 84.81 121 ASP A O 1
ATOM 939 N N . ALA A 1 122 ? 0.603 5.976 -3.172 1.00 79.75 122 ALA A N 1
ATOM 940 C CA . ALA A 1 122 ? 1.204 6.062 -1.847 1.00 79.75 122 ALA A CA 1
ATOM 941 C C . ALA A 1 122 ? 1.176 4.748 -1.027 1.00 79.75 122 ALA A C 1
ATOM 943 O O . ALA A 1 122 ? 1.979 4.583 -0.104 1.00 79.75 122 ALA A O 1
ATOM 944 N N . GLY A 1 123 ? 0.253 3.828 -1.328 1.00 77.56 123 GLY A N 1
ATOM 945 C CA . GLY A 1 123 ? 0.133 2.519 -0.680 1.00 77.56 123 GLY A CA 1
ATOM 946 C C . GLY A 1 123 ? 0.894 1.382 -1.367 1.00 77.56 123 GLY A C 1
ATOM 947 O O . GLY A 1 123 ? 0.960 0.286 -0.801 1.00 77.56 123 GLY A O 1
ATOM 948 N N . ALA A 1 124 ? 1.454 1.601 -2.562 1.00 86.31 124 ALA A N 1
ATOM 949 C CA . ALA A 1 124 ? 2.269 0.603 -3.254 1.00 86.31 124 ALA A CA 1
ATOM 950 C C . ALA A 1 124 ? 3.599 0.377 -2.521 1.00 86.31 124 ALA A C 1
ATOM 952 O O . ALA A 1 124 ? 4.129 1.300 -1.903 1.00 86.31 124 ALA A O 1
ATOM 953 N N . THR A 1 125 ? 4.162 -0.830 -2.595 1.00 89.31 125 THR A N 1
ATOM 954 C CA . THR A 1 125 ? 5.484 -1.151 -2.033 1.00 89.31 125 THR A CA 1
ATOM 955 C C . THR A 1 125 ? 6.612 -1.011 -3.049 1.00 89.31 125 THR A C 1
ATOM 957 O O . THR A 1 125 ? 6.396 -1.092 -4.254 1.00 89.31 125 THR A O 1
ATOM 960 N N . LEU A 1 126 ? 7.848 -0.854 -2.568 1.00 90.94 126 LEU A N 1
ATOM 961 C CA . LEU A 1 126 ? 9.057 -0.829 -3.390 1.00 90.94 126 LEU A CA 1
ATOM 962 C C . LEU A 1 126 ? 9.167 -2.087 -4.256 1.00 90.94 126 LEU A C 1
ATOM 964 O O . LEU A 1 126 ? 9.534 -2.005 -5.419 1.00 90.94 126 LEU A O 1
ATOM 968 N N . GLY A 1 127 ? 8.776 -3.248 -3.726 1.00 91.75 127 GLY A N 1
ATOM 969 C CA . GLY A 1 127 ? 8.703 -4.486 -4.498 1.00 91.75 127 GLY A CA 1
ATOM 970 C C . GLY A 1 127 ? 7.708 -4.407 -5.658 1.00 91.75 127 GLY A C 1
ATOM 971 O O . GLY A 1 127 ? 8.029 -4.856 -6.754 1.00 91.75 127 GLY A O 1
ATOM 972 N N . GLU A 1 128 ? 6.532 -3.805 -5.449 1.00 93.62 128 GLU A N 1
ATOM 973 C CA . GLU A 1 128 ? 5.547 -3.575 -6.515 1.00 93.62 128 GLU A CA 1
ATOM 974 C C . GLU A 1 128 ? 6.077 -2.584 -7.555 1.00 93.62 128 GLU A C 1
ATOM 976 O O . GLU A 1 128 ? 5.946 -2.832 -8.754 1.00 93.62 128 GLU A O 1
ATOM 981 N N . LEU A 1 129 ? 6.735 -1.508 -7.117 1.00 94.62 129 LEU A N 1
ATOM 982 C CA . LEU A 1 129 ? 7.387 -0.543 -7.999 1.00 94.62 129 LEU A CA 1
ATOM 983 C C . LEU A 1 129 ? 8.460 -1.211 -8.871 1.00 94.62 129 LEU A C 1
ATOM 985 O O . LEU A 1 129 ? 8.384 -1.167 -10.100 1.00 94.62 129 LEU A O 1
ATOM 989 N N . PHE A 1 130 ? 9.427 -1.885 -8.248 1.00 95.62 130 PHE A N 1
ATOM 990 C CA . PHE A 1 130 ? 10.521 -2.553 -8.952 1.00 95.62 130 PHE A CA 1
ATOM 991 C C . PHE A 1 130 ? 10.016 -3.651 -9.888 1.00 95.62 130 PHE A C 1
ATOM 993 O O . PHE A 1 130 ? 10.500 -3.766 -11.014 1.00 95.62 130 PHE A O 1
ATOM 1000 N N . TYR A 1 131 ? 9.018 -4.428 -9.460 1.00 96.06 131 TYR A N 1
ATOM 1001 C CA . TYR A 1 131 ? 8.411 -5.458 -10.296 1.00 96.06 131 TYR A CA 1
ATOM 1002 C C . TYR A 1 131 ? 7.766 -4.864 -11.553 1.00 96.06 131 TYR A C 1
ATOM 1004 O O . TYR A 1 131 ? 7.986 -5.376 -12.652 1.00 96.06 131 TYR A O 1
ATOM 1012 N N . ASN A 1 132 ? 7.009 -3.770 -11.419 1.00 96.62 132 ASN A N 1
ATOM 1013 C CA . ASN A 1 132 ? 6.369 -3.121 -12.563 1.00 96.62 132 ASN A CA 1
ATOM 1014 C C . ASN A 1 132 ? 7.391 -2.497 -13.522 1.00 96.62 132 ASN A C 1
ATOM 1016 O O . ASN A 1 132 ? 7.227 -2.626 -14.735 1.00 96.62 132 ASN A O 1
ATOM 1020 N N . ILE A 1 133 ? 8.476 -1.906 -13.018 1.00 96.25 133 ILE A N 1
ATOM 1021 C CA . ILE A 1 133 ? 9.575 -1.417 -13.867 1.00 96.25 133 ILE A CA 1
ATOM 1022 C C . ILE A 1 133 ? 10.215 -2.584 -14.628 1.00 96.25 133 ILE A C 1
ATOM 1024 O O . ILE A 1 133 ? 10.297 -2.551 -15.855 1.00 96.25 133 ILE A O 1
ATOM 1028 N N . TRP A 1 134 ? 10.581 -3.661 -13.925 1.00 95.94 134 TRP A N 1
ATOM 1029 C CA . TRP A 1 134 ? 11.210 -4.838 -14.531 1.00 95.94 134 TRP A CA 1
ATOM 1030 C C . TRP A 1 134 ? 10.313 -5.539 -15.561 1.00 95.94 134 TRP A C 1
ATOM 1032 O O . TRP A 1 134 ? 10.795 -6.117 -16.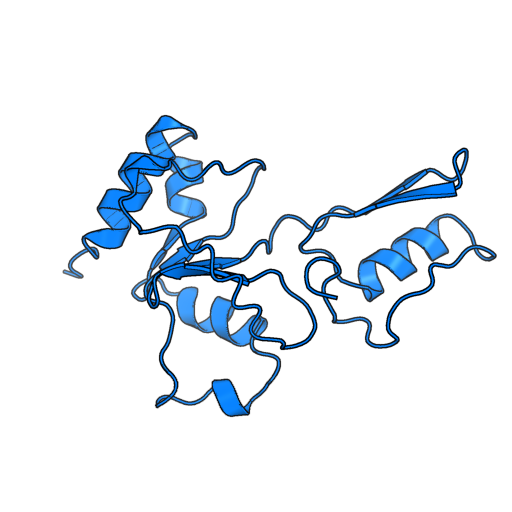544 1.00 95.94 134 TRP A O 1
ATOM 1042 N N . LYS A 1 135 ? 8.993 -5.527 -15.346 1.00 96.88 135 LYS A N 1
ATOM 1043 C CA . LYS A 1 135 ? 8.017 -6.090 -16.286 1.00 96.88 135 LYS A CA 1
ATOM 1044 C C . LYS A 1 135 ? 8.011 -5.327 -17.613 1.00 96.88 135 LYS A C 1
ATOM 1046 O O . LYS A 1 135 ? 7.865 -5.965 -18.650 1.00 96.88 135 LYS A O 1
ATOM 1051 N N . ASN A 1 136 ? 8.214 -4.010 -17.572 1.00 95.62 136 ASN A N 1
ATOM 1052 C CA . ASN A 1 136 ? 8.262 -3.156 -18.758 1.00 95.62 136 ASN A CA 1
ATOM 1053 C C . ASN A 1 136 ? 9.651 -3.122 -19.416 1.00 95.62 136 ASN A C 1
ATOM 1055 O O . ASN A 1 136 ? 9.744 -3.067 -20.638 1.00 95.62 136 ASN A O 1
ATOM 1059 N N . SER A 1 137 ? 10.735 -3.198 -18.639 1.00 95.00 137 SER A N 1
ATOM 1060 C CA . SER A 1 137 ? 12.099 -3.187 -19.173 1.00 95.00 137 SER A CA 1
ATOM 1061 C C . SER A 1 137 ? 13.087 -3.945 -18.284 1.00 95.00 137 SER A C 1
ATOM 1063 O O . SER A 1 137 ? 13.110 -3.781 -17.069 1.00 95.00 137 SER A O 1
ATOM 1065 N N . LYS A 1 138 ? 13.983 -4.719 -18.910 1.00 95.00 138 LYS A N 1
ATOM 1066 C CA . LYS A 1 138 ? 15.038 -5.487 -18.219 1.00 95.00 138 LYS A CA 1
ATOM 1067 C C . LYS A 1 138 ? 16.310 -4.690 -17.918 1.00 95.00 138 LYS A C 1
ATOM 1069 O O . LYS A 1 138 ? 17.184 -5.208 -17.235 1.00 95.00 138 LYS A O 1
ATOM 1074 N N . VAL A 1 139 ? 16.408 -3.461 -18.421 1.00 95.88 139 VAL A N 1
ATOM 1075 C CA . VAL A 1 139 ? 17.585 -2.585 -18.253 1.00 95.88 139 VAL A CA 1
ATOM 1076 C C . VAL A 1 139 ? 17.292 -1.349 -17.404 1.00 95.88 139 VAL A C 1
ATOM 1078 O O . VAL A 1 139 ? 18.205 -0.603 -17.073 1.00 95.88 139 VAL A O 1
ATOM 1081 N N . HIS A 1 140 ? 16.024 -1.138 -17.042 1.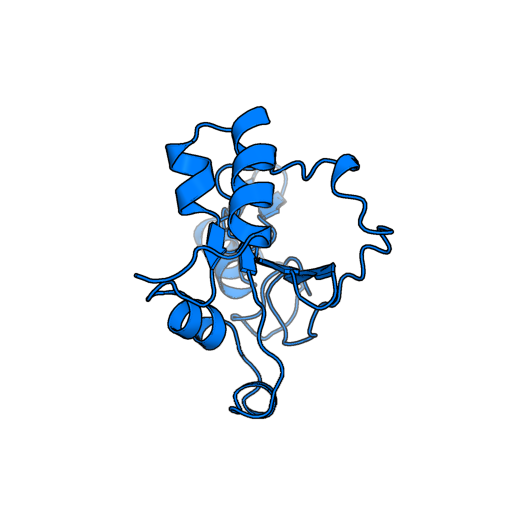00 95.31 140 HIS A N 1
ATOM 1082 C CA . HIS A 1 140 ? 15.599 -0.004 -16.231 1.00 95.31 140 HIS A CA 1
ATOM 1083 C C . HIS A 1 140 ? 15.462 -0.425 -14.769 1.00 95.31 140 HIS A C 1
ATOM 1085 O O . HIS A 1 140 ? 15.075 -1.551 -14.455 1.00 95.31 140 HIS A O 1
ATOM 1091 N N . GLY A 1 141 ? 15.762 0.507 -13.875 1.00 92.69 141 GLY A N 1
ATOM 1092 C CA . GLY A 1 141 ? 15.603 0.351 -12.438 1.00 92.69 141 GLY A CA 1
ATOM 1093 C C . GLY A 1 141 ? 15.330 1.703 -11.799 1.00 92.69 141 GLY A C 1
ATOM 1094 O O . GLY A 1 141 ? 15.484 2.742 -12.436 1.00 92.69 141 GLY A O 1
ATOM 1095 N N . PHE A 1 142 ? 14.934 1.688 -10.533 1.00 92.62 142 PHE A N 1
ATOM 1096 C CA . PHE A 1 142 ? 14.687 2.900 -9.761 1.00 92.62 142 PHE A CA 1
ATOM 1097 C C . PHE A 1 142 ? 15.475 2.822 -8.456 1.00 92.62 142 PHE A C 1
ATOM 1099 O O . PHE A 1 142 ? 15.546 1.761 -7.833 1.00 92.62 142 PHE A O 1
ATOM 1106 N N . ARG A 1 143 ? 16.144 3.917 -8.090 1.00 89.75 143 ARG A N 1
ATOM 1107 C CA . ARG A 1 143 ? 17.032 3.954 -6.923 1.00 89.75 143 ARG A CA 1
ATOM 1108 C C . ARG A 1 143 ? 16.221 4.261 -5.673 1.00 89.75 143 ARG A C 1
ATOM 1110 O O . ARG A 1 143 ? 15.976 5.421 -5.384 1.00 89.75 143 ARG A O 1
ATOM 1117 N N . GLU A 1 144 ? 15.862 3.216 -4.942 1.00 88.88 144 GLU A N 1
ATOM 1118 C CA . GLU A 1 144 ? 15.183 3.301 -3.648 1.00 88.88 144 GLU A CA 1
ATOM 1119 C C . GLU A 1 144 ? 15.741 2.254 -2.676 1.00 88.88 144 GLU A C 1
ATOM 1121 O O . GLU A 1 144 ? 16.686 1.520 -2.988 1.00 88.88 144 GLU A O 1
ATOM 1126 N N . GLY A 1 145 ? 15.169 2.184 -1.476 1.00 84.88 145 GLY A N 1
ATOM 1127 C CA . GLY A 1 145 ? 15.522 1.201 -0.462 1.00 84.88 145 GLY A CA 1
ATOM 1128 C C . GLY A 1 145 ? 15.484 -0.261 -0.936 1.00 84.88 145 GLY A C 1
ATOM 1129 O O . GLY A 1 145 ? 14.778 -0.657 -1.858 1.00 84.88 145 GLY A O 1
ATOM 1130 N N . VAL A 1 146 ? 16.238 -1.107 -0.232 1.00 87.81 146 VAL A N 1
ATOM 1131 C CA . VAL A 1 146 ? 16.413 -2.532 -0.577 1.00 87.81 146 VAL A CA 1
ATOM 1132 C C . VAL A 1 146 ? 15.232 -3.401 -0.118 1.00 87.81 146 VAL A C 1
ATOM 1134 O O . VAL A 1 146 ? 15.037 -4.511 -0.603 1.00 87.81 146 VAL A O 1
ATOM 1137 N N . CYS A 1 147 ? 14.437 -2.932 0.845 1.00 85.50 147 CYS A N 1
ATOM 1138 C CA . CYS A 1 147 ? 13.388 -3.731 1.474 1.00 85.50 147 CYS A CA 1
ATOM 1139 C C . CYS A 1 147 ? 12.083 -3.700 0.640 1.00 85.50 147 CYS A C 1
ATOM 1141 O O . CYS A 1 147 ? 11.377 -2.693 0.663 1.00 85.50 147 CYS A O 1
ATOM 1143 N N . PRO A 1 148 ? 11.678 -4.798 -0.033 1.00 86.12 148 PRO A N 1
ATOM 1144 C CA . PRO A 1 148 ? 10.583 -4.777 -1.015 1.00 86.12 148 PRO A CA 1
ATOM 1145 C C . PRO A 1 148 ? 9.189 -4.590 -0.399 1.00 86.12 148 PRO A C 1
ATOM 1147 O O . PRO A 1 148 ? 8.242 -4.218 -1.089 1.00 86.12 148 PRO A O 1
ATOM 1150 N N . THR A 1 149 ? 9.038 -4.852 0.900 1.00 84.81 149 THR A N 1
ATOM 1151 C CA . THR A 1 149 ? 7.771 -4.691 1.630 1.00 84.81 149 THR A CA 1
ATOM 1152 C C . THR A 1 149 ? 7.548 -3.270 2.140 1.00 84.81 149 THR A C 1
ATOM 1154 O O . THR A 1 149 ? 6.548 -3.021 2.812 1.00 84.81 149 THR A O 1
ATOM 1157 N N . VAL A 1 150 ? 8.490 -2.361 1.888 1.00 82.12 150 VAL A N 1
ATOM 1158 C CA . VAL A 1 150 ? 8.371 -0.956 2.269 1.00 82.12 150 VAL A CA 1
ATOM 1159 C C . VAL A 1 150 ? 7.460 -0.262 1.267 1.00 82.12 150 VAL A C 1
ATOM 1161 O O . VAL A 1 150 ? 7.772 -0.229 0.093 1.00 82.12 150 VAL A O 1
ATOM 1164 N N . GLY A 1 151 ? 6.315 0.250 1.693 1.00 80.50 151 GLY A N 1
ATOM 1165 C CA . GLY A 1 151 ? 5.504 1.232 0.977 1.00 80.50 151 GLY A CA 1
ATOM 1166 C C . GLY A 1 151 ? 6.247 2.505 0.618 1.00 80.50 151 GLY A C 1
ATOM 1167 O O . GLY A 1 151 ? 6.944 3.083 1.449 1.00 80.50 151 GLY A O 1
ATOM 1168 N N . VAL A 1 152 ? 6.012 2.941 -0.611 1.00 82.00 152 VAL A N 1
ATOM 1169 C CA . VAL A 1 152 ? 6.630 4.093 -1.268 1.00 82.00 152 VAL A CA 1
ATOM 1170 C C . VAL A 1 152 ? 6.293 5.387 -0.541 1.00 82.00 152 VAL A C 1
ATOM 1172 O O . VAL A 1 152 ? 7.173 6.194 -0.290 1.00 82.00 152 VAL A O 1
ATOM 1175 N N . GLY A 1 153 ? 5.040 5.577 -0.128 1.00 72.50 153 GLY A N 1
ATOM 1176 C CA . GLY A 1 153 ? 4.623 6.863 0.425 1.00 72.50 153 GLY A CA 1
ATOM 1177 C C . GLY A 1 153 ? 5.200 7.216 1.803 1.00 72.50 153 GLY A C 1
ATOM 1178 O O . GLY A 1 153 ? 5.063 8.355 2.238 1.00 72.50 153 GLY A O 1
ATOM 1179 N N . GLY A 1 154 ? 5.795 6.250 2.508 1.00 65.69 154 GLY A N 1
ATOM 1180 C CA . GLY A 1 154 ? 6.465 6.478 3.792 1.00 65.69 154 GLY A CA 1
ATOM 1181 C C . GLY A 1 154 ? 7.972 6.225 3.764 1.00 65.69 154 GLY A C 1
ATOM 1182 O O . GLY A 1 154 ? 8.568 6.191 4.844 1.00 65.69 154 GLY A O 1
ATOM 1183 N N . HIS A 1 155 ? 8.548 5.952 2.587 1.00 60.84 155 HIS A N 1
ATOM 1184 C CA . HIS A 1 155 ? 9.996 5.898 2.397 1.00 60.84 155 HIS A CA 1
ATOM 1185 C C . HIS A 1 155 ? 10.564 7.316 2.308 1.00 60.84 155 HIS A C 1
ATOM 1187 O O . HIS A 1 155 ? 11.666 7.499 2.879 1.00 60.84 155 HIS A O 1
#

Foldseek 3Di:
DDDDDPVLVVQLVQQVVPDPSVQSNVFKDAPPHPCQLVVVVVPPLDCVCVDPPRDDARIEGADPPDDDDDDPVVPQPPPQPQPPPPSFAWRWTCRDPRYIYTPQPQADWDADPVVRDIDGGQRHFQLSNQVVQCVVDVPDGDDDDPDRRGGPNSD

Radius of gyration: 17.38 Å; chains: 1; bounding box: 44×30×50 Å

Sequence (155 aa):
MAVSDPTHQYLLQCLTQSIPTDIASSIIISKSNPPHTSVLRAYTRNARFNTSSTPKPVIIITPFPPPLFVPKSLGFNSKFVAAAMITKGYLMFLINPFLFSICLNLRSVSVNMADETAWVDAGATLGELFYNIWKNSKVHGFREGVCPTVGVGGH

InterPro domains:
  IPR016167 FAD-binding, type PCMH, subdomain 1 [G3DSA:3.30.43.10] (1-66)
  IPR016169 FAD-binding, type PCMH, subdomain 2 [G3DSA:3.30.465.10] (110-155)
  IPR036318 FAD-binding, type PCMH-like superfamily [SSF56176] (105-155)

Secondary structure (DSSP, 8-state):
-PPPPHHHHHHHHHHTTTS-HHHHHHHEEETTSTHHHHHHHHT---GGG-SSSS---SEEE---SSP----GGG------B-----SSS--EEEEETTEEEE--S---EEEETTTTEEEE-TT-BHHHHHHHHHHH-SS------S-TTSBGGG-

Organism: Gossypium barbadense (NCBI:txid3634)

pLDDT: mean 71.47, std 18.26, range [27.27, 96.88]